Protein AF-A0AAW1BSF3-F1 (afdb_monomer_lite)

pLDDT: mean 87.6, std 13.52, range [43.84, 98.69]

Structure (mmCIF, N/CA/C/O backbone):
data_AF-A0AAW1BSF3-F1
#
_entry.id   AF-A0AAW1BSF3-F1
#
loop_
_atom_site.group_PDB
_atom_site.id
_atom_site.type_symbol
_atom_site.label_atom_id
_atom_site.label_alt_id
_atom_site.label_comp_id
_atom_site.label_asym_id
_atom_site.label_entity_id
_atom_site.label_seq_id
_atom_site.pdbx_PDB_ins_code
_atom_site.Cartn_x
_atom_site.Cartn_y
_atom_site.Cartn_z
_atom_site.occupancy
_atom_site.B_iso_or_equiv
_atom_site.auth_seq_id
_atom_site.auth_comp_id
_atom_site.auth_asym_id
_atom_site.auth_atom_id
_atom_site.pdbx_PDB_model_num
ATOM 1 N N . MET A 1 1 ? -54.285 -18.215 82.412 1.00 46.41 1 MET A N 1
ATOM 2 C CA . MET A 1 1 ? -52.913 -18.458 81.918 1.00 46.41 1 MET A CA 1
ATOM 3 C C . MET A 1 1 ? -53.002 -19.296 80.655 1.00 46.41 1 MET A C 1
ATOM 5 O O . MET A 1 1 ? -53.431 -20.430 80.779 1.00 46.41 1 MET A O 1
ATOM 9 N N . LEU A 1 2 ? -52.661 -18.741 79.484 1.00 43.88 2 LEU A N 1
ATOM 10 C CA . LEU A 1 2 ? -51.863 -19.395 78.432 1.00 43.88 2 LEU A CA 1
ATOM 11 C C . LEU A 1 2 ? -51.661 -18.424 77.246 1.00 43.88 2 LEU A C 1
ATOM 13 O O . LEU A 1 2 ? -52.608 -18.044 76.570 1.00 43.88 2 LEU A O 1
ATOM 17 N N . ASN A 1 3 ? -50.397 -18.048 77.040 1.00 43.84 3 ASN A N 1
ATOM 18 C CA . ASN A 1 3 ? -49.742 -17.702 75.775 1.00 43.84 3 ASN A CA 1
ATOM 19 C C . ASN A 1 3 ? -50.320 -16.590 74.880 1.00 43.84 3 ASN A C 1
ATOM 21 O O . ASN A 1 3 ? -50.578 -16.803 73.703 1.00 43.84 3 ASN A O 1
ATOM 25 N N . ALA A 1 4 ? -50.275 -15.350 75.373 1.00 48.88 4 ALA A N 1
ATOM 26 C CA . ALA A 1 4 ? -50.053 -14.172 74.522 1.00 48.88 4 ALA A CA 1
ATOM 27 C C . ALA A 1 4 ? -48.546 -13.951 74.232 1.00 48.88 4 ALA A C 1
ATOM 29 O O . ALA A 1 4 ? -48.068 -12.825 74.182 1.00 48.88 4 ALA A O 1
ATOM 30 N N . LYS A 1 5 ? -47.775 -15.037 74.063 1.00 46.25 5 LYS A N 1
ATOM 31 C CA . LYS A 1 5 ? -46.427 -15.003 73.468 1.00 46.25 5 LYS A CA 1
ATOM 32 C C . LYS A 1 5 ? -46.570 -15.214 71.962 1.00 46.25 5 LYS A C 1
ATOM 34 O O . LYS A 1 5 ? -46.027 -16.156 71.396 1.00 46.25 5 LYS A O 1
ATOM 39 N N . PHE A 1 6 ? -47.375 -14.373 71.320 1.00 49.91 6 PHE A N 1
ATOM 40 C CA . PHE A 1 6 ? -47.324 -14.249 69.872 1.00 49.91 6 PHE A CA 1
ATOM 41 C C . PHE A 1 6 ? -46.007 -13.552 69.555 1.00 49.91 6 PHE A C 1
ATOM 43 O O . PHE A 1 6 ? -45.919 -12.341 69.697 1.00 49.91 6 PHE A O 1
ATOM 50 N N . LYS A 1 7 ? -44.976 -14.365 69.288 1.00 54.03 7 LYS A N 1
ATOM 51 C CA . LYS A 1 7 ? -43.945 -14.191 68.253 1.00 54.03 7 LYS A CA 1
ATOM 52 C C . LYS A 1 7 ? -43.539 -12.750 67.887 1.00 54.03 7 LYS A C 1
ATOM 54 O O . LYS A 1 7 ? -43.288 -12.452 66.730 1.00 54.03 7 LYS A O 1
ATOM 59 N N . THR A 1 8 ? -43.423 -11.850 68.859 1.00 52.66 8 THR A N 1
ATOM 60 C CA . THR A 1 8 ? -42.794 -10.538 68.654 1.00 52.66 8 THR A CA 1
ATOM 61 C C . THR A 1 8 ? -41.345 -10.711 68.210 1.00 52.66 8 THR A C 1
ATOM 63 O O . THR A 1 8 ? -40.860 -9.888 67.453 1.00 52.66 8 THR A O 1
ATOM 66 N N . SER A 1 9 ? -40.699 -11.815 68.610 1.00 55.84 9 SER A N 1
ATOM 67 C CA . SER A 1 9 ? -39.402 -12.257 68.081 1.00 55.84 9 SER A CA 1
ATOM 68 C C . SER A 1 9 ? -39.464 -12.547 66.576 1.00 55.84 9 SER A C 1
ATOM 70 O O . SER A 1 9 ? -38.755 -11.886 65.837 1.00 55.84 9 SER A O 1
ATOM 72 N N . ASP A 1 10 ? -40.347 -13.441 66.104 1.00 59.59 10 ASP A N 1
ATOM 73 C CA . ASP A 1 10 ? -40.412 -13.802 64.673 1.00 59.59 10 ASP A CA 1
ATOM 74 C C . ASP A 1 10 ? -40.826 -12.633 63.761 1.00 59.59 10 ASP A C 1
ATOM 76 O O . ASP A 1 10 ? -40.444 -12.605 62.597 1.00 59.59 10 ASP A O 1
ATOM 80 N N . VAL A 1 11 ? -41.629 -11.681 64.257 1.00 64.56 11 VAL A N 1
ATOM 81 C CA . VAL A 1 11 ? -42.005 -10.476 63.488 1.00 64.56 11 VAL A CA 1
ATOM 82 C C . VAL A 1 11 ? -40.819 -9.518 63.359 1.00 64.56 11 VAL A C 1
ATOM 84 O O . VAL A 1 11 ? -40.599 -8.971 62.285 1.00 64.56 11 VAL A O 1
ATOM 87 N N . LEU A 1 12 ? -40.043 -9.335 64.432 1.00 65.75 12 LEU A N 1
ATOM 88 C CA . LEU A 1 12 ? -38.830 -8.513 64.405 1.00 65.75 12 LEU A CA 1
ATOM 89 C C . LEU A 1 12 ? -37.728 -9.152 63.545 1.00 65.75 12 LEU A C 1
ATOM 91 O O . LEU A 1 12 ? -37.038 -8.437 62.828 1.00 65.75 12 LEU A O 1
ATOM 95 N N . GLU A 1 13 ? -37.608 -10.481 63.578 1.00 69.81 13 GLU A N 1
ATOM 96 C CA . GLU A 1 13 ? -36.673 -11.261 62.756 1.00 69.81 13 GLU A CA 1
ATOM 97 C C . GLU A 1 13 ? -37.035 -11.161 61.260 1.00 69.81 13 GLU A C 1
ATOM 99 O O . GLU A 1 13 ? -36.166 -10.900 60.433 1.00 69.81 13 GLU A O 1
ATOM 104 N N . ASN A 1 14 ? -38.330 -11.216 60.911 1.00 76.75 14 ASN A N 1
ATOM 105 C CA . ASN A 1 14 ? -38.800 -10.971 59.539 1.00 76.75 14 ASN A CA 1
ATOM 106 C C . ASN A 1 14 ? -38.512 -9.541 59.047 1.00 76.75 14 ASN A C 1
ATOM 108 O O . ASN A 1 14 ? -38.121 -9.351 57.900 1.00 76.75 14 ASN A O 1
ATOM 112 N N . ASP A 1 15 ? -38.700 -8.526 59.894 1.00 86.62 15 ASP A N 1
ATOM 113 C CA . ASP A 1 15 ? -38.401 -7.130 59.540 1.00 86.62 15 ASP A CA 1
ATOM 114 C C . ASP A 1 15 ? -36.899 -6.906 59.291 1.00 86.62 15 ASP A C 1
ATOM 116 O O . ASP A 1 15 ? -36.514 -6.062 58.474 1.00 86.62 15 ASP A O 1
ATOM 120 N N . GLU A 1 16 ? -36.042 -7.645 59.994 1.00 86.38 16 GLU A N 1
ATOM 121 C CA . GLU A 1 16 ? -34.591 -7.600 59.823 1.00 86.38 16 GLU A CA 1
ATOM 122 C C . GLU A 1 16 ? -34.158 -8.320 58.532 1.00 86.38 16 GLU A C 1
ATOM 124 O O . GLU A 1 16 ? -33.400 -7.747 57.746 1.00 86.38 16 GLU A O 1
ATOM 129 N N . GLU A 1 17 ? -34.742 -9.486 58.229 1.00 90.75 17 GLU A N 1
ATOM 130 C CA . GLU A 1 17 ? -34.565 -10.194 56.950 1.00 90.75 17 GLU A CA 1
ATOM 131 C C . GLU A 1 17 ? -35.027 -9.352 55.748 1.00 90.75 17 GLU A C 1
ATOM 133 O O . GLU A 1 17 ? -34.322 -9.246 54.743 1.00 90.75 17 GLU A O 1
ATOM 138 N N . ILE A 1 18 ? -36.182 -8.684 55.849 1.00 91.75 18 ILE A N 1
ATOM 139 C CA . ILE A 1 18 ? -36.697 -7.802 54.791 1.00 91.75 18 ILE A CA 1
ATOM 140 C C . ILE A 1 18 ? -35.752 -6.616 54.558 1.00 91.75 18 ILE A C 1
ATOM 142 O O . ILE A 1 18 ? -35.523 -6.222 53.412 1.00 91.75 18 ILE A O 1
ATOM 146 N N . LYS A 1 19 ? -35.183 -6.023 55.614 1.00 93.56 19 LYS A N 1
ATOM 147 C CA . LYS A 1 19 ? -34.184 -4.949 55.466 1.00 93.56 19 LYS A CA 1
ATOM 148 C C . LYS A 1 19 ? -32.915 -5.449 54.791 1.00 93.56 19 LYS A C 1
ATOM 150 O O . LYS A 1 19 ? -32.394 -4.754 53.922 1.00 93.56 19 LYS A O 1
ATOM 155 N N . GLN A 1 20 ? -32.447 -6.639 55.155 1.00 94.31 20 GLN A N 1
ATOM 156 C CA . GLN A 1 20 ? -31.267 -7.234 54.540 1.00 94.31 20 GLN A CA 1
ATOM 157 C C . 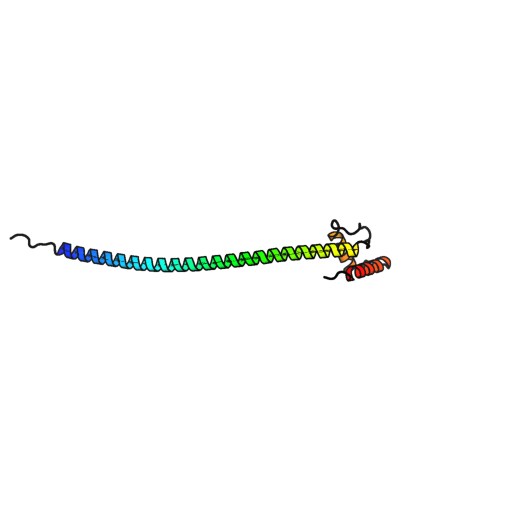GLN A 1 20 ? -31.487 -7.499 53.044 1.00 94.31 20 GLN A C 1
ATOM 159 O O . GLN A 1 20 ? -30.670 -7.076 52.231 1.00 94.31 20 GLN A O 1
ATOM 164 N N . LEU A 1 21 ? -32.629 -8.078 52.664 1.00 95.56 21 LEU A N 1
ATOM 165 C CA . LEU A 1 21 ? -32.985 -8.292 51.258 1.00 95.56 21 LEU A CA 1
ATOM 166 C C . LEU A 1 21 ? -33.070 -6.981 50.467 1.00 95.56 21 LEU A C 1
ATOM 168 O O . LEU A 1 21 ? -32.612 -6.918 49.331 1.00 95.56 21 LEU A O 1
ATOM 172 N N . ASN A 1 22 ? -33.627 -5.916 51.050 1.00 95.56 22 ASN A N 1
ATOM 173 C CA . ASN A 1 22 ? -33.668 -4.610 50.385 1.00 95.56 22 ASN A CA 1
ATOM 174 C C . ASN A 1 22 ? -32.266 -4.027 50.157 1.00 95.56 22 ASN A C 1
ATOM 176 O O . ASN A 1 22 ? -32.029 -3.419 49.113 1.00 95.56 22 ASN A O 1
ATOM 180 N N . ASN A 1 23 ? -31.341 -4.228 51.100 1.00 95.31 23 ASN A N 1
ATOM 181 C CA . ASN A 1 23 ? -29.950 -3.815 50.927 1.00 95.31 23 ASN A CA 1
ATOM 182 C C . ASN A 1 23 ? -29.275 -4.615 49.804 1.00 95.31 23 ASN A C 1
ATOM 184 O O . ASN A 1 23 ? -28.688 -4.008 48.915 1.00 95.31 23 ASN A O 1
ATOM 188 N N . GLU A 1 24 ? -29.442 -5.941 49.776 1.00 97.25 24 GLU A N 1
ATOM 189 C CA . GLU A 1 24 ? -28.909 -6.792 48.700 1.00 97.25 24 GLU A CA 1
ATOM 190 C C . GLU A 1 24 ? -29.482 -6.404 47.325 1.00 97.25 24 GLU A C 1
ATOM 192 O O . GLU A 1 24 ? -28.744 -6.311 46.346 1.00 97.25 24 GLU A O 1
ATOM 197 N N . ILE A 1 25 ? -30.784 -6.101 47.240 1.00 97.12 25 ILE A N 1
ATOM 198 C CA . ILE A 1 25 ? -31.415 -5.589 46.012 1.00 97.12 25 ILE A CA 1
ATOM 199 C C . ILE A 1 25 ? -30.794 -4.250 45.593 1.00 97.12 25 ILE A C 1
ATOM 201 O O . ILE A 1 25 ? -30.579 -4.020 44.402 1.00 97.12 25 ILE A O 1
ATOM 205 N N . SER A 1 26 ? -30.515 -3.357 46.546 1.00 97.25 26 SER A N 1
ATOM 206 C CA . SER A 1 26 ? -29.896 -2.061 46.258 1.00 97.25 26 SER A CA 1
ATOM 207 C C . SER A 1 26 ? -28.474 -2.221 45.718 1.00 97.25 26 SER A C 1
ATOM 209 O O . SER A 1 26 ? -28.151 -1.620 44.696 1.00 97.25 26 SER A O 1
ATOM 211 N N . GLU A 1 27 ? -27.654 -3.062 46.351 1.00 97.50 27 GLU A N 1
ATOM 212 C CA . GLU A 1 27 ? -26.281 -3.353 45.914 1.00 97.50 27 GLU A CA 1
ATOM 213 C C . GLU A 1 27 ? -26.257 -4.016 44.529 1.00 97.50 27 GLU A C 1
ATOM 215 O O . GLU A 1 27 ? -25.470 -3.637 43.659 1.00 97.50 27 GLU A O 1
ATOM 220 N N . LEU A 1 28 ? -27.170 -4.962 44.276 1.00 97.88 28 LEU A N 1
ATOM 221 C CA . LEU A 1 28 ? -27.315 -5.596 42.964 1.00 97.88 28 LEU A CA 1
ATOM 222 C C . LEU A 1 28 ? -27.734 -4.597 41.881 1.00 97.88 28 LEU A C 1
ATOM 224 O O . LEU A 1 28 ? -27.227 -4.664 40.762 1.00 97.88 28 LEU A O 1
ATOM 228 N N . ASN A 1 29 ? -28.638 -3.666 42.188 1.00 97.31 29 ASN A N 1
ATOM 229 C CA . ASN A 1 29 ? -29.054 -2.635 41.236 1.00 97.31 29 ASN A CA 1
ATOM 230 C C . ASN A 1 29 ? -27.926 -1.650 40.915 1.00 97.31 29 ASN A C 1
ATOM 232 O O . ASN A 1 29 ? -27.793 -1.235 39.761 1.00 97.31 29 ASN A O 1
ATOM 236 N N . GLU A 1 30 ? -27.112 -1.291 41.908 1.00 97.62 30 GLU A N 1
ATOM 237 C CA . GLU A 1 30 ? -25.924 -0.462 41.701 1.00 97.62 30 GLU A CA 1
ATOM 238 C C . GLU A 1 30 ? -24.914 -1.191 40.806 1.00 97.62 30 GLU A C 1
ATOM 240 O O . GLU A 1 30 ? -24.532 -0.666 39.760 1.00 97.62 30 GLU A O 1
ATOM 245 N N . SER A 1 31 ? -24.597 -2.451 41.121 1.00 97.50 31 SER A N 1
ATOM 246 C CA . SER A 1 31 ? -23.695 -3.277 40.310 1.00 97.50 31 SER A CA 1
ATOM 247 C C . SER A 1 31 ? -24.200 -3.484 38.874 1.00 97.50 31 SER A C 1
ATOM 249 O O . SER A 1 31 ? -23.425 -3.379 37.920 1.00 97.50 31 SER A O 1
ATOM 251 N N . ASN A 1 32 ? -25.504 -3.712 38.686 1.00 97.75 32 ASN A N 1
ATOM 252 C CA . ASN A 1 32 ? -26.108 -3.805 37.355 1.00 97.75 32 ASN A CA 1
ATOM 253 C C . ASN A 1 32 ? -25.982 -2.487 36.585 1.00 97.75 32 ASN A C 1
ATOM 255 O O . ASN A 1 32 ? -25.600 -2.507 35.417 1.00 97.75 32 ASN A O 1
ATOM 259 N N . SER A 1 33 ? -26.243 -1.349 37.235 1.00 97.81 33 SER A N 1
ATOM 260 C CA . SER A 1 33 ? -26.130 -0.027 36.603 1.00 97.81 33 SER A CA 1
ATOM 261 C C . SER A 1 33 ? -24.696 0.262 36.143 1.00 97.81 33 SER A C 1
ATOM 263 O O . SER A 1 33 ? -24.478 0.778 35.045 1.00 97.81 33 SER A O 1
ATOM 265 N N . GLU A 1 34 ? -23.699 -0.114 36.947 1.00 98.00 34 GLU A N 1
ATOM 266 C CA . GLU A 1 34 ? -22.287 -0.013 36.568 1.00 98.00 34 GLU A CA 1
ATOM 267 C C . GLU A 1 34 ? -21.943 -0.915 35.377 1.00 98.00 34 GLU A C 1
ATOM 269 O O . GLU A 1 34 ? -21.256 -0.485 34.442 1.00 98.00 34 GLU A O 1
ATOM 274 N N . MET A 1 35 ? -22.443 -2.155 35.373 1.00 97.81 35 MET A N 1
ATOM 275 C CA . MET A 1 35 ? -22.201 -3.093 34.280 1.00 97.81 35 MET A CA 1
ATOM 276 C C . MET A 1 35 ? -22.861 -2.638 32.973 1.00 97.81 35 MET A C 1
ATOM 278 O O . MET A 1 35 ? -22.236 -2.715 31.913 1.00 97.81 35 MET A O 1
ATOM 282 N N . GLU A 1 36 ? -24.082 -2.106 33.030 1.00 98.31 36 GLU A N 1
ATOM 283 C CA . GLU A 1 36 ? -24.763 -1.511 31.878 1.00 98.31 36 GLU A CA 1
ATOM 284 C C . GLU A 1 36 ? -23.960 -0.338 31.303 1.00 98.31 36 GLU A C 1
ATOM 286 O O . GLU A 1 36 ? -23.721 -0.279 30.092 1.00 98.31 36 GLU A O 1
ATOM 291 N N . ALA A 1 37 ? -23.455 0.556 32.159 1.00 98.19 37 ALA A N 1
ATOM 292 C CA . ALA A 1 37 ? -22.611 1.668 31.731 1.00 98.19 37 ALA A CA 1
ATOM 293 C C . ALA A 1 37 ? -21.309 1.186 31.062 1.00 98.19 37 ALA A C 1
ATOM 295 O O . ALA A 1 37 ? -20.896 1.718 30.023 1.00 98.19 37 ALA A O 1
ATOM 296 N N . ALA A 1 38 ? -20.673 0.149 31.615 1.00 98.12 38 ALA A N 1
ATOM 297 C CA . ALA A 1 38 ? -19.490 -0.466 31.021 1.00 98.12 38 ALA A CA 1
ATOM 298 C C . ALA A 1 38 ? -19.798 -1.102 29.655 1.00 98.12 38 ALA A C 1
ATOM 300 O O . ALA A 1 38 ? -19.026 -0.934 28.707 1.00 98.12 38 ALA A O 1
ATOM 301 N N . MET A 1 39 ? -20.943 -1.774 29.521 1.00 98.25 39 MET A N 1
ATOM 302 C CA . MET A 1 39 ? -21.373 -2.391 28.268 1.00 98.25 39 MET A CA 1
ATOM 303 C C . MET A 1 39 ? -21.613 -1.345 27.174 1.00 98.25 39 MET A C 1
ATOM 305 O O . MET A 1 39 ? -21.136 -1.514 26.052 1.00 98.25 39 MET A O 1
ATOM 309 N N . VAL A 1 40 ? -22.268 -0.227 27.500 1.00 98.31 40 VAL A N 1
ATOM 310 C CA . VAL A 1 40 ? -22.463 0.893 26.561 1.00 98.31 40 VAL A CA 1
ATOM 311 C C . VAL A 1 40 ? -21.118 1.465 26.102 1.00 98.31 40 VAL A C 1
ATOM 313 O O . VAL A 1 40 ? -20.923 1.748 24.916 1.00 98.31 40 VAL A O 1
ATOM 316 N N . LYS A 1 41 ? -20.148 1.593 27.015 1.00 98.38 41 LYS A N 1
ATOM 317 C CA . LYS A 1 41 ? -18.795 2.041 26.667 1.00 98.38 41 LYS A CA 1
ATOM 318 C C . LYS A 1 41 ? -18.106 1.071 25.703 1.00 98.38 41 LYS A C 1
ATOM 320 O O . LYS A 1 41 ? -17.507 1.526 24.729 1.00 98.38 41 LYS A O 1
ATOM 325 N N . LEU A 1 42 ? -18.211 -0.237 25.941 1.00 98.62 42 LEU A N 1
ATOM 326 C CA . LEU A 1 42 ? -17.663 -1.258 25.045 1.00 98.62 42 LEU A CA 1
ATOM 327 C C . LEU A 1 42 ? -18.322 -1.209 23.663 1.00 98.62 42 LEU A C 1
ATOM 329 O O . LEU A 1 42 ? -17.617 -1.219 22.660 1.00 98.62 42 LEU A O 1
ATOM 333 N N . GLN A 1 43 ? -19.647 -1.072 23.591 1.00 98.62 43 GLN A N 1
ATOM 334 C CA . GLN A 1 43 ? -20.365 -0.936 22.318 1.00 98.62 43 GLN A CA 1
ATOM 335 C C . GLN A 1 43 ? -19.902 0.289 21.518 1.00 98.62 43 GLN A C 1
ATOM 337 O O . GLN A 1 43 ? -19.695 0.200 20.307 1.00 98.62 43 GLN A O 1
ATOM 342 N N . SER A 1 44 ? -19.683 1.421 22.191 1.00 98.25 44 SER A N 1
ATOM 343 C CA . SER A 1 44 ? -19.143 2.631 21.561 1.00 98.25 44 SER A CA 1
ATOM 344 C C . SER A 1 44 ? -17.717 2.420 21.035 1.00 98.25 44 SER A C 1
ATOM 346 O O . SER A 1 44 ? -17.398 2.812 19.911 1.00 98.25 44 SER A O 1
ATOM 348 N N . GLN A 1 45 ? -16.863 1.738 21.807 1.00 98.56 45 GLN A N 1
ATOM 349 C CA . GLN A 1 45 ? -15.508 1.387 21.373 1.00 98.56 45 GLN A CA 1
ATOM 350 C C . GLN A 1 45 ? -15.517 0.452 20.160 1.00 98.56 45 GLN A C 1
ATOM 352 O O . GLN A 1 45 ? -14.800 0.721 19.200 1.00 98.56 45 GLN A O 1
ATOM 357 N N . ILE A 1 46 ? -16.361 -0.585 20.168 1.00 98.44 46 ILE A N 1
ATOM 358 C CA . ILE A 1 46 ? -16.535 -1.512 19.040 1.00 98.44 46 ILE A CA 1
ATOM 359 C C . ILE A 1 46 ? -16.976 -0.744 17.792 1.00 98.44 46 ILE A C 1
ATOM 361 O O . ILE A 1 46 ? -16.320 -0.840 16.761 1.00 98.44 46 ILE A O 1
ATOM 365 N N . SER A 1 47 ? -17.999 0.106 17.909 1.00 98.44 47 SER A N 1
ATOM 366 C CA . SER A 1 47 ? -18.499 0.911 16.783 1.00 98.44 47 SER A CA 1
ATOM 367 C C . SER A 1 47 ? -17.415 1.830 16.200 1.00 98.44 47 SER A C 1
ATOM 369 O O . SER A 1 47 ? -17.319 2.022 14.988 1.00 98.44 47 SER A O 1
ATOM 371 N N . SER A 1 48 ? -16.571 2.406 17.061 1.00 98.44 48 SER A N 1
ATOM 372 C CA . SER A 1 48 ? -15.427 3.220 16.638 1.00 98.44 48 SER A CA 1
ATOM 373 C C . SER A 1 48 ? -14.377 2.383 15.900 1.00 98.44 48 SER A C 1
ATOM 375 O O . SER A 1 48 ? -13.889 2.786 14.844 1.00 98.44 48 SER A O 1
ATOM 377 N N . MET A 1 49 ? -14.064 1.190 16.413 1.00 98.62 49 MET A N 1
ATOM 378 C CA . MET A 1 49 ? -13.135 0.259 15.770 1.00 98.62 49 MET A CA 1
ATOM 379 C C . MET A 1 49 ? -13.643 -0.211 14.406 1.00 98.62 49 MET A C 1
ATOM 381 O O . MET A 1 49 ? -12.867 -0.220 13.458 1.00 98.62 49 MET A O 1
ATOM 385 N N . GLU A 1 50 ? -14.929 -0.538 14.281 1.00 98.56 50 GLU A N 1
ATOM 386 C CA . GLU A 1 50 ? -15.555 -0.923 13.010 1.00 98.56 50 GLU A CA 1
ATOM 387 C C . GLU A 1 50 ? -15.463 0.200 11.974 1.00 98.56 50 GLU A C 1
ATOM 389 O O . GLU A 1 50 ? -15.104 -0.038 10.820 1.00 98.56 50 GLU A O 1
ATOM 394 N N . LYS A 1 51 ? -15.721 1.447 12.389 1.00 98.38 51 LYS A N 1
ATOM 395 C CA . LYS A 1 51 ? -15.570 2.607 11.507 1.00 98.38 51 LYS A CA 1
ATOM 396 C C . LYS A 1 51 ? -14.120 2.788 11.055 1.00 98.38 51 LYS A C 1
ATOM 398 O O . LYS A 1 51 ? -13.888 3.018 9.874 1.00 98.38 51 LYS A O 1
ATOM 403 N N . ASN A 1 52 ? -13.163 2.675 11.975 1.00 98.50 52 ASN A N 1
ATOM 404 C CA . ASN A 1 52 ? -11.743 2.800 11.646 1.00 98.50 52 ASN A CA 1
ATOM 405 C C . ASN A 1 52 ? -11.278 1.684 10.706 1.00 98.50 52 ASN A C 1
ATOM 407 O O . ASN A 1 52 ? -10.544 1.960 9.764 1.00 98.50 52 ASN A O 1
ATOM 411 N N . LEU A 1 53 ? -11.723 0.445 10.937 1.00 98.69 53 LEU A N 1
ATOM 412 C CA . LEU A 1 53 ? -11.415 -0.689 10.069 1.00 98.69 53 LEU A CA 1
ATOM 413 C C . LEU A 1 53 ? -11.907 -0.427 8.645 1.00 98.69 53 LEU A C 1
ATOM 415 O O . LEU A 1 53 ? -11.137 -0.569 7.703 1.00 98.69 53 LEU A O 1
ATOM 419 N N . LYS A 1 54 ? -13.148 0.048 8.504 1.00 98.50 54 LYS A N 1
ATOM 420 C CA . LYS A 1 54 ? -13.713 0.408 7.203 1.00 98.50 54 LYS A CA 1
ATOM 421 C C . LYS A 1 54 ? -12.898 1.494 6.493 1.00 98.50 54 LYS A C 1
ATOM 423 O O . LYS A 1 54 ? -12.639 1.376 5.301 1.00 98.50 54 LYS A O 1
ATOM 428 N N . THR A 1 55 ? -12.468 2.533 7.212 1.00 98.31 55 THR A N 1
ATOM 429 C CA . THR A 1 55 ? -11.595 3.569 6.638 1.00 98.31 55 THR A CA 1
ATOM 430 C C . THR A 1 55 ? -10.280 2.972 6.129 1.00 98.31 55 THR A C 1
ATOM 432 O O . THR A 1 55 ? -9.867 3.277 5.017 1.00 98.31 55 THR A O 1
ATOM 435 N N . ILE A 1 56 ? -9.644 2.090 6.908 1.00 98.56 56 ILE A N 1
ATOM 436 C CA . ILE A 1 56 ? -8.387 1.435 6.514 1.00 98.56 56 ILE A CA 1
ATOM 437 C C . ILE A 1 56 ? -8.583 0.562 5.266 1.00 98.56 56 ILE A C 1
ATOM 439 O O . ILE A 1 56 ? -7.725 0.541 4.388 1.00 98.56 56 ILE A O 1
ATOM 443 N N . GLU A 1 57 ? -9.703 -0.153 5.160 1.00 98.56 57 GLU A N 1
ATOM 444 C CA . GLU A 1 57 ? -10.033 -0.943 3.967 1.00 98.56 57 GLU A CA 1
ATOM 445 C C . GLU A 1 57 ? -10.182 -0.062 2.717 1.00 98.56 57 GLU A C 1
ATOM 447 O O . GLU A 1 57 ? -9.668 -0.407 1.653 1.00 98.56 57 GLU A O 1
ATOM 452 N N . GLU A 1 58 ? -10.840 1.093 2.844 1.00 98.44 58 GLU A N 1
ATOM 453 C CA . GLU A 1 58 ? -10.982 2.067 1.756 1.00 98.44 58 GLU A CA 1
ATOM 454 C C . GLU A 1 58 ? -9.624 2.667 1.346 1.00 98.44 58 GLU A C 1
ATOM 456 O O . GLU A 1 58 ? -9.324 2.755 0.155 1.00 98.44 58 GLU A O 1
ATOM 461 N N . GLU A 1 59 ? -8.773 3.023 2.311 1.00 98.38 59 GLU A N 1
ATOM 462 C CA . GLU A 1 59 ? -7.418 3.530 2.056 1.00 98.38 59 GLU A CA 1
ATOM 463 C C . GLU A 1 59 ? -6.526 2.483 1.373 1.00 98.38 59 GLU A C 1
ATOM 465 O O . GLU A 1 59 ? -5.849 2.797 0.394 1.00 98.38 59 GLU A O 1
ATOM 470 N N . ASN A 1 60 ? -6.563 1.227 1.829 1.00 98.56 60 ASN A N 1
ATOM 471 C CA . ASN A 1 60 ? -5.817 0.135 1.201 1.00 98.56 60 ASN A CA 1
ATOM 472 C C . ASN A 1 60 ? -6.246 -0.075 -0.251 1.00 98.56 60 ASN A C 1
ATOM 474 O O . ASN A 1 60 ? -5.394 -0.216 -1.126 1.00 98.56 60 ASN A O 1
ATOM 478 N N . LYS A 1 61 ? -7.553 -0.026 -0.526 1.00 98.56 61 LYS A N 1
ATOM 479 C CA . LYS A 1 61 ? -8.067 -0.133 -1.892 1.00 98.56 61 LYS A CA 1
ATOM 480 C C . LYS A 1 61 ? -7.548 0.997 -2.788 1.00 98.56 61 LYS A C 1
ATOM 482 O O . LYS A 1 61 ? -7.128 0.742 -3.912 1.00 98.56 61 LYS A O 1
ATOM 487 N N . MET A 1 62 ? -7.528 2.234 -2.290 1.00 98.12 62 MET A N 1
ATOM 488 C CA . MET A 1 62 ? -6.972 3.370 -3.036 1.00 98.12 62 MET A CA 1
ATOM 489 C C . MET A 1 62 ? -5.477 3.187 -3.337 1.00 98.12 62 MET A C 1
ATOM 491 O O . MET A 1 62 ? -5.021 3.529 -4.427 1.00 98.12 62 MET A O 1
ATOM 495 N N . ILE A 1 63 ? -4.711 2.629 -2.393 1.00 98.44 63 ILE A N 1
ATOM 496 C CA . ILE A 1 63 ? -3.288 2.317 -2.591 1.00 98.44 63 ILE A CA 1
ATOM 497 C C . ILE A 1 63 ? -3.109 1.231 -3.660 1.00 98.44 63 ILE A C 1
ATOM 499 O O . ILE A 1 63 ? -2.217 1.343 -4.499 1.00 98.44 63 ILE A O 1
ATOM 503 N N . GLU A 1 64 ? -3.943 0.190 -3.656 1.00 98.44 64 GLU A N 1
ATOM 504 C CA . GLU A 1 64 ? -3.921 -0.862 -4.679 1.00 98.44 64 GLU A CA 1
ATOM 505 C C . GLU A 1 64 ? -4.202 -0.299 -6.078 1.00 98.44 64 GLU A C 1
ATOM 507 O O . GLU A 1 64 ? -3.425 -0.550 -7.000 1.00 98.44 64 GLU A O 1
ATOM 512 N N . GLU A 1 65 ? -5.241 0.529 -6.219 1.00 98.31 65 GLU A N 1
ATOM 513 C CA . GLU A 1 65 ? -5.574 1.204 -7.481 1.00 98.31 65 GLU A CA 1
ATOM 514 C C . GLU A 1 65 ? -4.424 2.107 -7.961 1.00 98.31 65 GLU A C 1
ATOM 516 O O . GLU A 1 65 ? -4.077 2.118 -9.145 1.00 98.31 65 GLU A O 1
ATOM 521 N N . GLN A 1 66 ? -3.777 2.833 -7.044 1.00 98.06 66 GLN A N 1
ATOM 522 C CA . GLN A 1 66 ? -2.626 3.669 -7.377 1.00 98.06 66 GLN A CA 1
ATOM 523 C C . GLN A 1 66 ? -1.409 2.838 -7.812 1.00 98.06 66 GLN A C 1
ATOM 525 O O . GLN A 1 66 ? -0.717 3.215 -8.760 1.00 98.06 66 GLN A O 1
ATOM 530 N N . ASN A 1 67 ? -1.146 1.707 -7.155 1.00 98.19 67 ASN A N 1
ATOM 531 C CA . ASN A 1 67 ? -0.064 0.799 -7.535 1.00 98.19 67 ASN A CA 1
ATOM 532 C C . ASN A 1 67 ? -0.294 0.196 -8.926 1.00 98.19 67 ASN A C 1
ATOM 534 O O . ASN A 1 67 ? 0.650 0.095 -9.710 1.00 98.19 67 ASN A O 1
ATOM 538 N N . GLU A 1 68 ? -1.534 -0.171 -9.254 1.00 98.19 68 GLU A N 1
ATOM 539 C CA . GLU A 1 68 ? -1.888 -0.664 -10.586 1.00 98.19 68 GLU A CA 1
ATOM 540 C C . GLU A 1 68 ? -1.680 0.418 -11.657 1.00 98.19 68 GLU A C 1
ATOM 542 O O . GLU A 1 68 ? -1.058 0.156 -12.689 1.00 98.19 68 GLU A O 1
ATOM 547 N N . ALA A 1 69 ? -2.108 1.656 -11.390 1.00 97.69 69 ALA A N 1
ATOM 548 C CA . ALA A 1 69 ? -1.881 2.782 -12.294 1.00 97.69 69 ALA A CA 1
ATOM 549 C C . ALA A 1 69 ? -0.382 3.041 -12.539 1.00 97.69 69 ALA A C 1
ATOM 551 O O . ALA A 1 69 ? 0.036 3.182 -13.689 1.00 97.69 69 ALA A O 1
ATOM 552 N N . LEU A 1 70 ? 0.437 3.029 -11.480 1.00 97.56 70 LEU A N 1
ATOM 553 C CA . LEU A 1 70 ? 1.893 3.173 -11.587 1.00 97.56 70 LEU A CA 1
ATOM 554 C C . LEU A 1 70 ? 2.529 2.035 -12.395 1.00 97.56 70 LEU A C 1
ATOM 556 O O . LEU A 1 70 ? 3.450 2.270 -13.175 1.00 97.56 70 LEU A O 1
ATOM 560 N N . PHE A 1 71 ? 2.042 0.802 -12.242 1.00 96.94 71 PHE A N 1
ATOM 561 C CA . PHE A 1 71 ? 2.535 -0.336 -13.016 1.00 96.94 71 PHE A CA 1
ATOM 562 C C . PHE A 1 71 ? 2.223 -0.191 -14.513 1.00 96.94 71 PHE A C 1
ATOM 564 O O . PHE A 1 71 ? 3.076 -0.486 -15.360 1.00 96.94 71 PHE A O 1
ATOM 571 N N . LEU A 1 72 ? 1.025 0.296 -14.850 1.00 96.31 72 LEU A N 1
ATOM 572 C CA . LEU A 1 72 ? 0.638 0.593 -16.231 1.00 96.31 72 LEU A CA 1
ATOM 573 C C . LEU A 1 72 ? 1.495 1.714 -16.828 1.00 96.31 72 LEU A C 1
ATOM 575 O O . LEU A 1 72 ? 1.974 1.577 -17.954 1.00 96.31 72 LEU A O 1
ATOM 579 N N . GLU A 1 73 ? 1.734 2.785 -16.073 1.00 94.62 73 GLU A N 1
ATOM 580 C CA . GLU A 1 73 ? 2.590 3.896 -16.496 1.00 94.62 73 GLU A CA 1
ATOM 581 C C . GLU A 1 73 ? 4.034 3.435 -16.728 1.00 94.62 73 GLU A C 1
ATOM 583 O O . GLU A 1 73 ? 4.601 3.690 -17.790 1.00 94.62 73 GLU A O 1
ATOM 588 N N . LEU A 1 74 ? 4.606 2.667 -15.794 1.00 93.19 74 LEU A N 1
ATOM 589 C CA . LEU A 1 74 ? 5.951 2.108 -15.925 1.00 93.19 74 LEU A CA 1
ATOM 590 C C . LEU A 1 74 ? 6.069 1.194 -17.154 1.00 93.19 74 LEU A C 1
ATOM 592 O O . LEU A 1 74 ? 7.051 1.267 -17.896 1.00 93.19 74 LEU A O 1
ATOM 596 N N . SER A 1 75 ? 5.055 0.362 -17.397 1.00 93.06 75 SER A N 1
ATOM 597 C CA . SER A 1 75 ? 4.997 -0.508 -18.575 1.00 93.06 75 SER A CA 1
ATOM 598 C C . SER A 1 75 ? 4.911 0.304 -19.872 1.00 93.06 75 SER A C 1
ATOM 600 O O . SER A 1 75 ? 5.622 0.009 -20.833 1.00 93.06 75 SER A O 1
ATOM 602 N N . GLY A 1 76 ? 4.096 1.363 -19.896 1.00 92.88 76 GLY A N 1
ATOM 603 C CA . GLY A 1 76 ? 3.980 2.270 -21.039 1.00 92.88 76 GLY A CA 1
ATOM 604 C C . GLY A 1 76 ? 5.275 3.037 -21.321 1.00 92.88 76 GLY A C 1
ATOM 605 O O . GLY A 1 76 ? 5.701 3.141 -22.475 1.00 92.88 76 GLY A O 1
ATOM 606 N N . LEU A 1 77 ? 5.951 3.516 -20.275 1.00 91.56 77 LEU A N 1
ATOM 607 C CA . LEU A 1 77 ? 7.258 4.167 -20.378 1.00 91.56 77 LEU A CA 1
ATOM 608 C C . LEU A 1 77 ? 8.320 3.201 -20.910 1.00 91.56 77 LEU A C 1
ATOM 610 O O . LEU A 1 77 ? 9.069 3.562 -21.818 1.00 91.56 77 LEU A O 1
ATOM 614 N N . SER A 1 78 ? 8.348 1.964 -20.406 1.00 92.38 78 SER A N 1
ATOM 615 C CA . SER A 1 78 ? 9.244 0.912 -20.898 1.00 92.38 78 SER A CA 1
ATOM 616 C C . SER A 1 78 ? 9.029 0.645 -22.390 1.00 92.38 78 SER A C 1
ATOM 618 O O . SER A 1 78 ? 9.975 0.716 -23.176 1.00 92.38 78 SER A O 1
ATOM 620 N N . GLN A 1 79 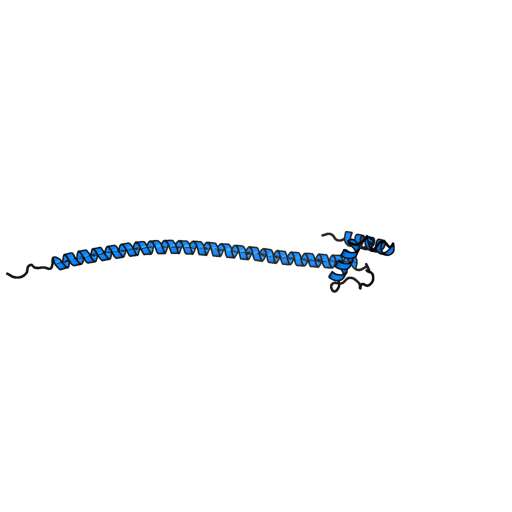? 7.777 0.458 -22.821 1.00 92.69 79 GLN A N 1
ATOM 621 C CA . GLN A 1 79 ? 7.452 0.259 -24.237 1.00 92.69 79 GLN A CA 1
ATOM 622 C C . GLN A 1 79 ? 7.851 1.456 -25.104 1.00 92.69 79 GLN A C 1
ATOM 624 O O . GLN A 1 79 ? 8.416 1.274 -26.184 1.00 92.69 79 GLN A O 1
ATOM 629 N N . THR A 1 80 ? 7.604 2.678 -24.630 1.00 93.19 80 THR A N 1
ATOM 630 C CA . THR A 1 80 ? 7.994 3.905 -25.338 1.00 93.19 80 THR A CA 1
ATOM 631 C C . THR A 1 80 ? 9.512 3.986 -25.486 1.00 93.19 80 THR A C 1
ATOM 633 O O . THR A 1 80 ? 10.017 4.292 -26.566 1.00 93.19 80 THR A O 1
ATOM 636 N N . LEU A 1 81 ? 10.261 3.641 -24.437 1.00 91.81 81 LEU A N 1
ATOM 637 C CA . LEU A 1 81 ? 11.719 3.622 -24.476 1.00 91.81 81 LEU A CA 1
ATOM 638 C C . LEU A 1 81 ? 12.254 2.549 -25.436 1.00 91.81 81 LEU A C 1
ATOM 640 O O . LEU A 1 81 ? 13.155 2.840 -26.224 1.00 91.81 81 LEU A O 1
ATOM 644 N N . ILE A 1 82 ? 11.671 1.345 -25.432 1.00 92.38 82 ILE A N 1
ATOM 645 C CA . ILE A 1 82 ? 11.995 0.276 -26.392 1.00 92.38 82 ILE A CA 1
ATOM 646 C C . ILE A 1 82 ? 11.795 0.767 -27.827 1.00 92.38 82 ILE A C 1
ATOM 648 O O . ILE A 1 82 ? 12.676 0.586 -28.666 1.00 92.38 82 ILE A O 1
ATOM 652 N N . GLN A 1 83 ? 10.670 1.424 -28.114 1.00 91.31 83 GLN A N 1
ATOM 653 C CA . GLN A 1 83 ? 10.367 1.937 -29.451 1.00 91.31 83 GLN A CA 1
ATOM 654 C C . GLN A 1 83 ? 11.343 3.034 -29.883 1.00 91.31 83 GLN A C 1
ATOM 656 O O . GLN A 1 83 ? 11.893 2.965 -30.984 1.00 91.31 83 GLN A O 1
ATOM 661 N N . SER A 1 84 ? 11.611 4.009 -29.011 1.00 90.38 84 SER A N 1
ATOM 662 C CA . SER A 1 84 ? 12.553 5.098 -29.289 1.00 90.38 84 SER A CA 1
ATOM 663 C C . SER A 1 84 ? 13.969 4.587 -29.559 1.00 90.38 84 SER A C 1
ATOM 665 O O . SER A 1 84 ? 14.677 5.126 -30.409 1.00 90.38 84 SER A O 1
ATOM 667 N N . LEU A 1 85 ? 14.382 3.520 -28.873 1.00 90.81 85 LEU A N 1
ATOM 668 C CA . LEU A 1 85 ? 15.721 2.946 -28.989 1.00 90.81 85 LEU A CA 1
ATOM 669 C C . LEU A 1 85 ? 15.826 1.785 -29.990 1.00 90.81 85 LEU A C 1
ATOM 671 O O . LEU A 1 85 ? 16.931 1.296 -30.219 1.00 90.81 85 LEU A O 1
ATOM 675 N N . ALA A 1 86 ? 14.731 1.355 -30.626 1.00 89.19 86 ALA A N 1
ATOM 676 C CA . ALA A 1 86 ? 14.690 0.161 -31.480 1.00 89.19 86 ALA A CA 1
ATOM 677 C C . ALA A 1 86 ? 15.727 0.170 -32.622 1.00 89.19 86 ALA A C 1
ATOM 679 O O . ALA A 1 86 ? 16.245 -0.883 -33.017 1.00 89.19 86 ALA A O 1
ATOM 680 N N . ASN A 1 87 ? 16.053 1.364 -33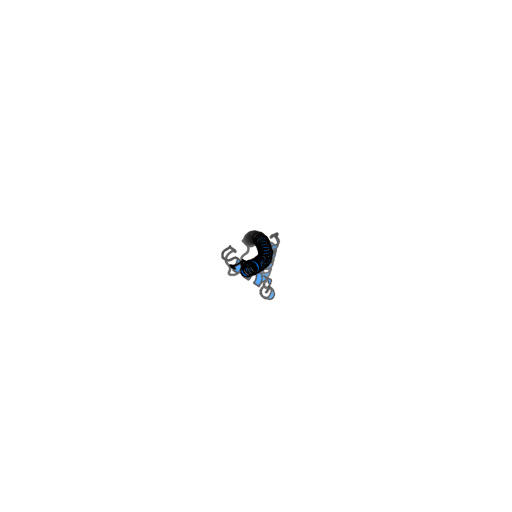.129 1.00 87.31 87 ASN A N 1
ATOM 681 C CA . ASN A 1 87 ? 17.003 1.577 -34.224 1.00 87.31 87 ASN A CA 1
ATOM 682 C C . ASN A 1 87 ? 18.446 1.817 -33.755 1.00 87.31 87 ASN A C 1
ATOM 684 O O . ASN A 1 87 ? 19.354 1.881 -34.582 1.00 87.31 87 ASN A O 1
ATOM 688 N N . ILE A 1 88 ? 18.673 1.943 -32.448 1.00 88.31 88 ILE A N 1
ATOM 689 C CA . ILE A 1 88 ? 20.009 2.074 -31.875 1.00 88.31 88 ILE A CA 1
ATOM 690 C C . ILE A 1 88 ? 20.587 0.674 -31.651 1.00 88.31 88 ILE A C 1
ATOM 692 O O . ILE A 1 88 ? 19.878 -0.290 -31.348 1.00 88.31 88 ILE A O 1
ATOM 696 N N . ARG A 1 89 ? 21.898 0.548 -31.850 1.00 86.19 89 ARG A N 1
ATOM 697 C CA . ARG A 1 89 ? 22.644 -0.686 -31.611 1.00 86.19 89 ARG A CA 1
ATOM 698 C C . ARG A 1 89 ? 23.792 -0.383 -30.672 1.00 86.19 89 ARG A C 1
ATOM 700 O O . ARG A 1 89 ? 24.666 0.413 -31.004 1.00 86.19 89 ARG A O 1
ATOM 707 N N . LEU A 1 90 ? 23.763 -1.010 -29.503 1.00 86.81 90 LEU A N 1
ATOM 708 C CA . LEU A 1 90 ? 24.881 -0.970 -28.574 1.00 86.81 90 LEU A CA 1
ATOM 709 C C . LEU A 1 90 ? 25.938 -2.010 -28.978 1.00 86.81 90 LEU A C 1
ATOM 711 O O . LEU A 1 90 ? 25.581 -3.089 -29.462 1.00 86.81 90 LEU A O 1
ATOM 715 N N . PRO A 1 91 ? 27.237 -1.717 -28.784 1.00 84.25 91 PRO A N 1
ATOM 716 C CA . PRO A 1 91 ? 28.294 -2.691 -29.019 1.00 84.25 91 PRO A CA 1
ATOM 717 C C . PRO A 1 91 ? 28.054 -3.967 -28.205 1.00 84.25 91 PRO A C 1
ATOM 719 O O . PRO A 1 91 ? 27.762 -3.900 -27.015 1.00 84.25 91 PRO A O 1
ATOM 722 N N . HIS A 1 92 ? 28.203 -5.129 -28.843 1.00 81.75 92 HIS A N 1
ATOM 723 C CA . HIS A 1 92 ? 28.056 -6.448 -28.208 1.00 81.75 92 HIS A CA 1
ATOM 724 C C . HIS A 1 92 ? 26.679 -6.743 -27.589 1.00 81.75 92 HIS A C 1
ATOM 726 O O . HIS A 1 92 ? 26.561 -7.683 -26.804 1.00 81.75 92 HIS A O 1
ATOM 732 N N . MET A 1 93 ? 25.638 -5.994 -27.961 1.00 87.19 93 MET A N 1
ATOM 733 C CA . MET A 1 93 ? 24.273 -6.264 -27.522 1.00 87.19 93 MET A CA 1
ATOM 734 C C . MET A 1 93 ? 23.335 -6.517 -28.696 1.00 87.19 93 MET A C 1
ATOM 736 O O . MET A 1 93 ? 23.427 -5.895 -29.755 1.00 87.19 93 MET A O 1
ATOM 740 N N . GLU A 1 94 ? 22.392 -7.421 -28.457 1.00 88.88 94 GLU A N 1
ATOM 741 C CA . GLU A 1 94 ? 21.234 -7.617 -29.320 1.00 88.88 94 GLU A CA 1
ATOM 742 C C . GLU A 1 94 ? 20.326 -6.372 -29.316 1.00 88.88 94 GLU A C 1
ATOM 744 O O . GLU A 1 94 ? 20.382 -5.562 -28.381 1.00 88.88 94 GLU A O 1
ATOM 749 N N . PRO A 1 95 ? 19.469 -6.205 -30.342 1.00 90.75 95 PRO A N 1
ATOM 750 C CA . PRO A 1 95 ? 18.442 -5.169 -30.364 1.00 90.75 95 PRO A CA 1
ATOM 751 C C . PRO A 1 95 ? 17.645 -5.120 -29.056 1.00 90.75 95 PRO A C 1
ATOM 753 O O . PRO A 1 95 ? 17.342 -6.164 -28.471 1.00 90.75 95 PRO A O 1
ATOM 756 N N . ILE A 1 96 ? 17.280 -3.916 -28.612 1.00 93.00 96 ILE A N 1
ATOM 757 C CA . ILE A 1 96 ? 16.453 -3.760 -27.414 1.00 93.00 96 ILE A CA 1
ATOM 758 C C . ILE A 1 96 ? 15.100 -4.466 -27.594 1.00 93.00 96 ILE A C 1
ATOM 760 O O . ILE A 1 96 ? 14.459 -4.384 -28.642 1.00 93.00 9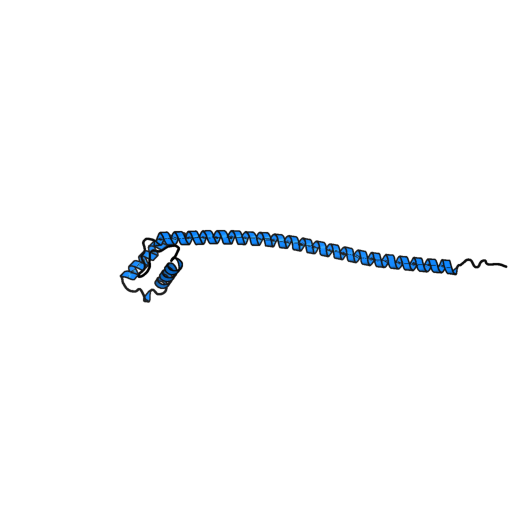6 ILE A O 1
ATOM 764 N N . SER A 1 97 ? 14.686 -5.184 -26.560 1.00 92.12 97 SER A N 1
ATOM 765 C CA . SER A 1 97 ? 13.444 -5.943 -26.458 1.00 92.12 97 SER A CA 1
ATOM 766 C C . SER A 1 97 ? 13.042 -6.038 -24.988 1.00 92.12 97 SER A C 1
ATOM 768 O O . SER A 1 97 ? 13.851 -5.770 -24.103 1.00 92.12 97 SER A O 1
ATOM 770 N N . GLU A 1 98 ? 11.825 -6.490 -24.704 1.00 91.25 98 GLU A N 1
ATOM 771 C CA . GLU A 1 98 ? 11.377 -6.686 -23.318 1.00 91.25 98 GLU A CA 1
ATOM 772 C C . GLU A 1 98 ? 12.277 -7.662 -22.536 1.00 91.25 98 GLU A C 1
ATOM 774 O O . GLU A 1 98 ? 12.490 -7.487 -21.342 1.00 91.25 98 GLU A O 1
ATOM 779 N N . GLN A 1 99 ? 12.869 -8.656 -23.207 1.00 91.56 99 GLN A N 1
ATOM 780 C CA . GLN A 1 99 ? 13.685 -9.694 -22.563 1.00 91.56 99 GLN A CA 1
ATOM 781 C C . GLN A 1 99 ? 15.072 -9.206 -22.126 1.00 91.56 99 GLN A C 1
ATOM 783 O O . GLN A 1 99 ? 15.668 -9.792 -21.225 1.00 91.56 99 GLN A O 1
ATOM 788 N N . ASN A 1 100 ? 15.609 -8.167 -22.771 1.00 93.19 100 ASN A N 1
ATOM 789 C CA . ASN A 1 100 ? 16.931 -7.614 -22.464 1.00 93.19 100 ASN A CA 1
ATOM 790 C C . ASN A 1 100 ? 16.876 -6.154 -21.992 1.00 93.19 100 ASN A C 1
ATOM 792 O O . ASN A 1 100 ? 17.930 -5.537 -21.843 1.00 93.19 100 ASN A O 1
ATOM 796 N N . PHE A 1 101 ? 15.677 -5.621 -21.742 1.00 92.75 101 PHE A N 1
ATOM 797 C CA . PHE A 1 101 ? 15.444 -4.216 -21.424 1.00 92.75 101 PHE A CA 1
ATOM 798 C C . PHE A 1 101 ? 16.286 -3.736 -20.240 1.00 92.75 101 PHE A C 1
ATOM 800 O O . PHE A 1 101 ? 17.025 -2.765 -20.378 1.00 92.75 101 PHE A O 1
ATOM 807 N N . ASP A 1 102 ? 16.260 -4.460 -19.118 1.00 93.00 102 ASP A N 1
ATOM 808 C CA . ASP A 1 102 ? 16.999 -4.078 -17.909 1.00 93.00 102 ASP A CA 1
ATOM 809 C C . ASP A 1 102 ? 18.511 -4.026 -18.154 1.00 93.00 102 ASP A C 1
ATOM 811 O O . ASP A 1 102 ? 19.187 -3.076 -17.764 1.00 93.00 102 ASP A O 1
ATOM 815 N N . ALA A 1 103 ? 19.057 -5.031 -18.845 1.00 93.12 103 ALA A N 1
ATOM 816 C CA . ALA A 1 103 ? 20.470 -5.053 -19.209 1.00 93.12 103 ALA A CA 1
ATOM 817 C C . ALA A 1 103 ? 20.817 -3.889 -20.150 1.00 93.12 103 ALA A C 1
ATOM 819 O O . ALA A 1 103 ? 21.830 -3.223 -19.952 1.00 93.12 103 ALA A O 1
ATOM 820 N N . TYR A 1 104 ? 19.950 -3.608 -21.126 1.00 93.31 104 TYR A N 1
ATOM 821 C CA . TYR A 1 104 ? 20.130 -2.526 -22.090 1.00 93.31 104 TYR A CA 1
ATOM 822 C C . TYR A 1 104 ? 20.126 -1.155 -21.399 1.00 93.31 104 TYR A C 1
ATOM 824 O O . TYR A 1 104 ? 21.024 -0.346 -21.626 1.00 93.31 104 TYR A O 1
ATOM 832 N N . VAL A 1 105 ? 19.166 -0.903 -20.503 1.00 91.31 105 VAL A N 1
ATOM 833 C CA . VAL A 1 105 ? 19.078 0.337 -19.715 1.00 91.31 105 VAL A CA 1
ATOM 834 C C . VAL A 1 105 ? 20.270 0.482 -18.770 1.00 91.31 105 VAL A C 1
ATOM 836 O O . VAL A 1 105 ? 20.825 1.576 -18.660 1.00 91.31 105 VAL A O 1
ATOM 839 N N . ASN A 1 106 ? 20.719 -0.602 -18.134 1.00 91.88 106 ASN A N 1
ATOM 840 C CA . ASN A 1 106 ? 21.909 -0.579 -17.282 1.00 91.88 106 ASN A CA 1
ATOM 841 C C . ASN A 1 106 ? 23.166 -0.204 -18.074 1.00 91.88 106 ASN A C 1
ATOM 843 O O . ASN A 1 106 ? 23.941 0.637 -17.623 1.00 91.88 106 ASN A O 1
ATOM 847 N N . THR A 1 107 ? 23.347 -0.756 -19.276 1.00 90.38 107 THR A N 1
ATOM 848 C CA . THR A 1 107 ? 24.461 -0.382 -20.157 1.00 90.38 107 THR A CA 1
ATOM 849 C C . THR A 1 107 ? 24.357 1.070 -20.615 1.00 90.38 107 THR A C 1
ATOM 851 O O . THR A 1 107 ? 25.349 1.788 -20.565 1.00 90.38 107 THR A O 1
ATOM 854 N N . LEU A 1 108 ? 23.171 1.557 -20.994 1.00 88.69 108 LEU A N 1
ATOM 855 C CA . LEU A 1 108 ? 22.979 2.976 -21.322 1.00 88.69 108 LEU A CA 1
ATOM 856 C C . LEU A 1 108 ? 23.312 3.894 -20.140 1.00 88.69 108 LEU A C 1
ATOM 858 O O . LEU A 1 108 ? 23.949 4.932 -20.319 1.00 88.69 108 LEU A O 1
ATOM 862 N N . THR A 1 109 ? 22.901 3.497 -18.937 1.00 88.81 109 THR A N 1
ATOM 863 C CA . THR A 1 109 ? 23.182 4.223 -17.695 1.00 88.81 109 THR A CA 1
ATOM 864 C C . THR A 1 109 ? 24.681 4.254 -17.416 1.00 88.81 109 THR A C 1
ATOM 866 O O . THR A 1 109 ? 25.219 5.316 -17.105 1.00 88.81 109 THR A O 1
ATOM 869 N N . ASP A 1 110 ? 25.378 3.130 -17.595 1.00 89.12 110 ASP A N 1
ATOM 870 C CA . ASP A 1 110 ? 26.836 3.048 -17.482 1.00 89.12 110 ASP A CA 1
ATOM 871 C C . ASP A 1 110 ? 27.532 3.957 -18.503 1.00 89.12 110 ASP A C 1
ATOM 873 O O . ASP A 1 110 ? 28.351 4.792 -18.125 1.00 89.12 110 ASP A O 1
ATOM 877 N N . MET A 1 111 ? 27.137 3.886 -19.777 1.00 85.19 111 MET A N 1
ATOM 878 C CA . MET A 1 111 ? 27.681 4.733 -20.842 1.00 85.19 111 MET A CA 1
ATOM 879 C C . MET A 1 111 ? 27.482 6.227 -20.567 1.00 85.19 111 MET A C 1
ATOM 881 O O . MET A 1 111 ? 28.364 7.039 -20.853 1.00 85.19 111 MET A O 1
ATOM 885 N N . TYR A 1 112 ? 26.335 6.602 -19.995 1.00 81.94 112 TYR A N 1
ATOM 886 C CA . TYR A 1 112 ? 26.039 7.986 -19.639 1.00 81.94 112 TYR A CA 1
ATOM 887 C C . TYR A 1 112 ? 26.775 8.456 -18.376 1.00 81.94 112 TYR A C 1
ATOM 889 O O . TYR A 1 112 ? 27.108 9.637 -18.279 1.00 81.94 112 TYR A O 1
ATOM 897 N N . THR A 1 113 ? 27.033 7.564 -17.418 1.00 85.25 113 THR A N 1
ATOM 898 C CA . THR A 1 113 ? 27.694 7.894 -16.141 1.00 85.25 113 THR A CA 1
ATOM 899 C C . THR A 1 113 ? 29.219 7.901 -16.293 1.00 85.25 113 THR A C 1
ATOM 901 O O . THR A 1 113 ? 29.889 8.790 -15.773 1.00 85.25 113 THR A O 1
ATOM 904 N N . ASN A 1 114 ? 29.773 6.974 -17.077 1.00 85.62 114 ASN A N 1
ATOM 905 C CA . ASN A 1 114 ? 31.209 6.770 -17.274 1.00 85.62 114 ASN A CA 1
ATOM 906 C C . ASN A 1 114 ? 31.710 7.349 -18.611 1.00 85.62 114 ASN A C 1
ATOM 908 O O . ASN A 1 114 ? 32.473 6.710 -19.334 1.00 85.62 114 ASN A O 1
ATOM 912 N N . GLN A 1 115 ? 31.309 8.580 -18.952 1.00 75.19 115 GLN A N 1
ATOM 913 C CA . GLN A 1 115 ? 31.599 9.212 -20.257 1.00 75.19 115 GLN A CA 1
ATOM 914 C C . GLN A 1 115 ? 33.097 9.308 -20.584 1.00 75.19 115 GLN A C 1
ATOM 916 O O . GLN A 1 115 ? 33.479 9.305 -21.755 1.00 75.19 115 GLN A O 1
ATOM 921 N N . GLU A 1 116 ? 33.963 9.355 -19.567 1.00 76.88 116 GLU A N 1
ATOM 922 C CA . GLU A 1 116 ? 35.418 9.360 -19.750 1.00 76.88 116 GLU A CA 1
ATOM 923 C C . GLU A 1 116 ? 35.940 8.078 -20.419 1.00 76.88 116 GLU A C 1
ATOM 925 O O . GLU A 1 116 ? 36.931 8.127 -21.145 1.00 76.88 116 GLU A O 1
ATOM 930 N N . CYS A 1 117 ? 35.245 6.949 -20.257 1.00 74.50 117 CYS A N 1
ATOM 931 C CA . CYS A 1 117 ? 35.583 5.676 -20.894 1.00 74.50 117 CYS A CA 1
ATOM 932 C C . CYS A 1 117 ? 35.126 5.593 -22.364 1.00 74.50 117 CYS A C 1
ATOM 934 O O . CYS A 1 117 ? 35.605 4.738 -23.107 1.00 74.50 117 CYS A O 1
ATOM 936 N N . TYR A 1 118 ? 34.253 6.504 -22.814 1.00 74.94 118 TYR A N 1
ATOM 937 C CA . TYR A 1 118 ? 33.628 6.502 -24.145 1.00 74.94 118 TYR A CA 1
ATOM 938 C C . TYR A 1 118 ? 34.059 7.720 -24.994 1.00 74.94 118 TYR A C 1
ATOM 940 O O . TYR A 1 118 ? 33.265 8.329 -25.705 1.00 74.94 118 TYR A O 1
ATOM 948 N N . GLN A 1 119 ? 35.345 8.092 -24.923 1.00 72.31 119 GLN A N 1
ATOM 949 C CA . GLN A 1 119 ? 35.917 9.290 -25.568 1.00 72.31 119 GLN A CA 1
ATOM 950 C C . GLN A 1 119 ? 36.117 9.192 -27.094 1.00 72.31 119 GLN A C 1
ATOM 952 O O . GLN A 1 119 ? 36.369 10.223 -27.732 1.00 72.31 119 GLN A O 1
ATOM 957 N N . ASN A 1 120 ? 36.056 7.992 -27.684 1.00 80.50 120 ASN A N 1
ATOM 958 C CA . ASN A 1 120 ? 36.256 7.809 -29.125 1.00 80.50 120 ASN A CA 1
ATOM 959 C C . ASN A 1 120 ? 35.132 8.504 -29.937 1.00 80.50 120 ASN A C 1
ATOM 961 O O . ASN A 1 120 ? 34.019 8.686 -29.439 1.00 80.50 120 ASN A O 1
ATOM 965 N N . PRO A 1 121 ? 35.402 8.906 -31.193 1.00 79.06 121 PRO A N 1
ATOM 966 C CA . PRO A 1 121 ? 34.413 9.599 -32.023 1.00 79.06 121 PRO A CA 1
ATOM 967 C C . PRO A 1 121 ? 33.126 8.786 -32.222 1.00 79.06 121 PRO A C 1
ATOM 969 O O . PRO A 1 121 ? 32.034 9.323 -32.091 1.00 79.06 121 PRO A O 1
ATOM 972 N N . GLU A 1 122 ? 33.256 7.473 -32.428 1.00 79.38 122 GLU A N 1
ATOM 973 C CA . GLU A 1 122 ? 32.120 6.575 -32.663 1.00 79.38 122 GLU A CA 1
ATOM 974 C C . GLU A 1 122 ? 31.185 6.454 -31.446 1.00 79.38 122 GLU A C 1
ATOM 976 O O . GLU A 1 122 ? 29.966 6.500 -31.613 1.00 79.38 122 GLU A O 1
ATOM 981 N N . ASN A 1 123 ? 31.710 6.366 -30.213 1.00 81.38 123 ASN A N 1
ATOM 982 C CA . ASN A 1 123 ? 30.835 6.302 -29.035 1.00 81.38 123 ASN A CA 1
ATOM 983 C C . ASN A 1 123 ? 30.236 7.674 -28.698 1.00 81.38 123 ASN A C 1
ATOM 985 O O . ASN A 1 123 ? 29.145 7.726 -28.133 1.00 81.38 123 ASN A O 1
ATOM 989 N N . LYS A 1 124 ? 30.894 8.782 -29.074 1.00 81.69 124 LYS A N 1
ATOM 990 C CA . LYS A 1 124 ? 30.310 10.130 -28.963 1.00 81.69 124 LYS A CA 1
ATOM 991 C C . LYS A 1 124 ? 29.096 10.300 -29.877 1.00 81.69 124 LYS A C 1
ATOM 993 O O . LYS A 1 124 ? 28.061 10.767 -29.406 1.00 81.69 124 LYS A O 1
ATOM 998 N N . ASP A 1 125 ? 29.194 9.870 -31.133 1.00 85.12 125 ASP A N 1
ATOM 999 C CA . ASP A 1 125 ? 28.077 9.925 -32.086 1.00 85.12 125 ASP A CA 1
ATOM 1000 C C . ASP A 1 125 ? 26.916 9.013 -31.652 1.00 85.12 125 ASP A C 1
ATOM 1002 O O . ASP A 1 125 ? 25.740 9.386 -31.742 1.00 85.12 125 ASP A O 1
ATOM 1006 N N . LEU A 1 126 ? 27.238 7.836 -31.104 1.00 87.50 126 LEU A N 1
ATOM 1007 C CA . LEU A 1 126 ? 26.261 6.920 -30.515 1.00 87.50 126 LEU A CA 1
ATOM 1008 C C . LEU A 1 126 ? 25.547 7.543 -29.303 1.00 87.50 126 LEU A C 1
ATOM 1010 O O . LEU A 1 126 ? 24.319 7.503 -29.232 1.00 87.50 126 LEU A O 1
ATOM 1014 N N . LEU A 1 127 ? 26.284 8.159 -28.374 1.00 86.06 127 LEU A N 1
ATOM 1015 C CA . LEU A 1 127 ? 25.722 8.840 -27.201 1.00 86.06 127 LEU A CA 1
ATOM 1016 C C . LEU A 1 127 ? 24.802 10.005 -27.592 1.00 86.06 127 LEU A C 1
ATOM 1018 O O . LEU A 1 127 ? 23.747 10.177 -26.982 1.00 86.06 127 LEU A O 1
ATOM 1022 N N . GLU A 1 128 ? 25.155 10.790 -28.612 1.00 86.50 128 GLU A N 1
ATOM 1023 C CA . GLU A 1 128 ? 24.275 11.848 -29.124 1.00 86.50 128 GLU A CA 1
ATOM 1024 C C . GLU A 1 128 ? 23.017 11.282 -29.797 1.00 86.50 128 GLU A C 1
ATOM 1026 O O . GLU A 1 128 ? 21.916 11.781 -29.553 1.00 86.50 128 GLU A O 1
ATOM 1031 N N . SER A 1 129 ? 23.144 10.187 -30.552 1.00 87.06 129 SER A N 1
ATOM 1032 C CA . SER A 1 129 ? 21.999 9.487 -31.153 1.00 87.06 129 SER A CA 1
ATOM 1033 C C . SER A 1 129 ? 21.033 8.955 -30.087 1.00 87.06 129 SER A C 1
ATOM 1035 O O . SER A 1 129 ? 19.819 9.122 -30.206 1.00 87.06 129 SER A O 1
ATOM 1037 N N . ILE A 1 130 ? 21.565 8.386 -29.000 1.00 87.62 130 ILE A N 1
ATOM 1038 C CA . ILE A 1 130 ? 20.795 7.942 -27.829 1.00 87.62 130 ILE A CA 1
ATOM 1039 C C . ILE A 1 130 ? 20.076 9.124 -27.172 1.00 87.62 130 ILE A C 1
ATOM 1041 O O . ILE A 1 130 ? 18.866 9.063 -26.954 1.00 87.62 130 ILE A O 1
ATOM 1045 N N . LYS A 1 131 ? 20.779 10.229 -26.897 1.00 85.69 131 LYS A N 1
ATOM 1046 C CA . LYS A 1 131 ? 20.162 11.434 -26.317 1.00 85.69 131 LYS A CA 1
ATOM 1047 C C . LYS A 1 131 ? 19.039 11.970 -27.199 1.00 85.69 131 LYS A C 1
ATOM 1049 O O . LYS A 1 131 ? 18.009 12.392 -26.680 1.00 85.69 131 LYS A O 1
ATOM 1054 N N . GLN A 1 132 ? 19.221 11.979 -28.518 1.00 85.81 132 GLN A N 1
ATOM 1055 C CA . GLN A 1 132 ? 18.204 12.455 -29.450 1.00 85.81 132 GLN A CA 1
ATOM 1056 C C . GLN A 1 132 ? 16.978 11.536 -29.485 1.00 85.81 132 GLN A C 1
ATOM 1058 O O . GLN A 1 132 ? 15.858 12.041 -29.484 1.00 85.81 132 GLN A O 1
ATOM 1063 N N . ALA A 1 133 ? 17.177 10.217 -29.457 1.00 85.56 133 ALA A N 1
ATOM 1064 C CA . ALA A 1 133 ? 16.090 9.243 -29.399 1.00 85.56 133 ALA A CA 1
ATOM 1065 C C . ALA A 1 133 ? 15.265 9.366 -28.106 1.00 85.56 133 ALA A C 1
ATOM 1067 O O . ALA A 1 133 ? 14.040 9.274 -28.136 1.00 85.56 133 ALA A O 1
ATOM 1068 N N . ILE A 1 134 ? 15.921 9.640 -26.976 1.00 82.31 134 ILE A N 1
ATOM 1069 C CA . ILE A 1 134 ? 15.259 9.758 -25.668 1.00 82.31 134 ILE A CA 1
ATOM 1070 C C . ILE A 1 134 ? 14.580 11.128 -25.490 1.00 82.31 134 ILE A C 1
ATOM 1072 O O . ILE A 1 134 ? 13.550 11.213 -24.830 1.00 82.31 134 ILE A O 1
ATOM 1076 N N . LYS A 1 135 ? 15.075 12.199 -26.132 1.00 78.94 135 LYS A N 1
ATOM 1077 C CA . LYS A 1 135 ? 14.456 13.545 -26.090 1.00 78.94 135 LYS A CA 1
ATOM 1078 C C . LYS A 1 135 ? 13.002 13.588 -26.581 1.00 78.94 135 LYS A C 1
ATOM 1080 O O . LYS A 1 135 ? 12.304 14.550 -26.274 1.00 78.94 135 LYS A O 1
ATOM 1085 N N . GLY A 1 136 ? 12.567 12.603 -27.368 1.00 68.25 136 GLY A N 1
ATOM 1086 C CA . GLY A 1 136 ? 11.192 12.496 -27.866 1.00 68.25 136 GLY A CA 1
ATOM 1087 C C . GLY A 1 136 ? 10.209 11.835 -26.895 1.00 68.25 136 GLY A C 1
ATOM 1088 O O . GLY A 1 136 ? 9.010 11.855 -27.158 1.00 68.25 136 GLY A O 1
ATOM 1089 N N . ILE A 1 137 ? 10.692 11.258 -25.792 1.00 77.25 137 ILE A N 1
ATOM 1090 C CA . ILE A 1 137 ? 9.850 10.604 -24.789 1.00 77.25 137 ILE A CA 1
ATOM 1091 C C . ILE A 1 137 ? 9.244 11.697 -23.904 1.00 77.25 137 ILE A C 1
ATOM 1093 O O . ILE A 1 137 ? 9.942 12.314 -23.101 1.00 77.25 137 ILE A O 1
ATOM 1097 N N . GLN A 1 138 ? 7.955 11.973 -24.094 1.00 61.50 138 GLN A N 1
ATOM 1098 C CA . GLN A 1 138 ? 7.178 12.795 -23.168 1.00 61.50 138 GLN A CA 1
ATOM 1099 C C . GLN A 1 138 ? 6.700 11.901 -22.020 1.00 61.50 138 GLN A C 1
ATOM 1101 O O . GLN A 1 138 ? 6.123 10.845 -22.277 1.00 61.50 138 GLN A O 1
ATOM 1106 N N . VAL A 1 139 ? 6.995 12.326 -20.790 1.00 57.97 139 VAL A N 1
ATOM 1107 C CA . VAL A 1 139 ? 6.487 11.748 -19.536 1.00 57.97 139 VAL A CA 1
ATOM 1108 C C . VAL A 1 139 ? 5.297 12.581 -19.089 1.00 57.97 139 VAL A C 1
ATOM 1110 O O . VAL A 1 139 ? 5.443 13.828 -19.109 1.00 57.97 139 VAL A O 1
#

Radius of gyration: 43.11 Å; chains: 1; bounding box: 89×33×116 Å

Sequence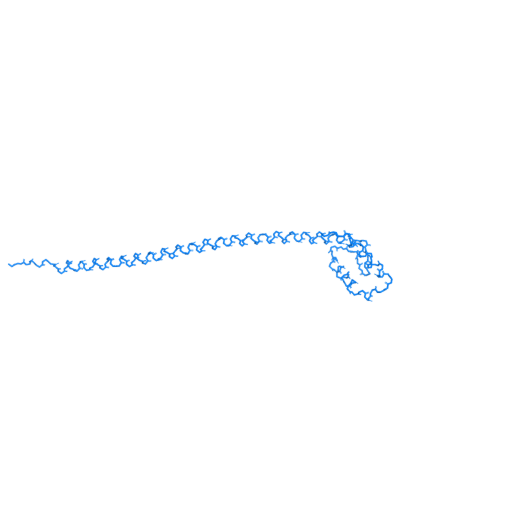 (139 aa):
MLNAKFKTSDVLENDEEIKQLNNEISELNESNSEMEAAMVKLQSQISSMEKNLKTIEEENKMIEEQNEALFLELSGLSQTLIQSLANIRLPHMEPISEQNFDAYVNTLTDMYTNQECYQNPENKDLLESIKQAIK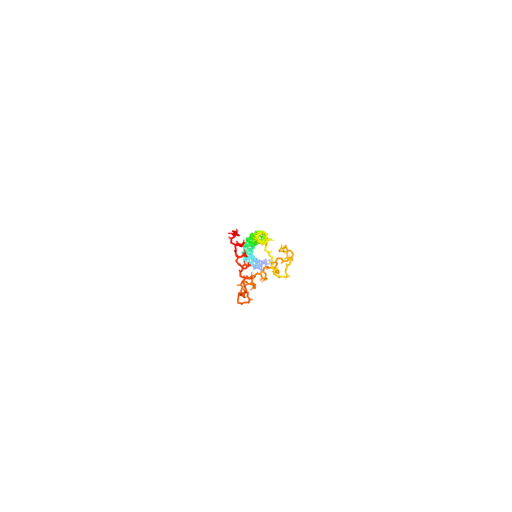GIQV

Secondary structure (DSSP, 8-state):
-------HHHHHHHHHHHHHHHHHHHHHHHHHHHHHHHHHHHHHHHHHHHHHHHHHHHHHHHHHHHHHHHHHHHHHHHHHHHHHHTT---TT-PPP-TTTHHHHHHHHHHHHH-GGGG-SHHHHHHHHHHHHHHTT---

Foldseek 3Di:
DDDPVPPPVVVVVVVVVVVVVVVVVVVVVVVVVVVVVVVVVVVVVVVVVVVVVVVVVVVVVVVVVVVVVVVVVVVVLLVLLLVLCQPADDPPDDGDDPVCSVVVVVVLVCCVVPVVVQPDPVSVVSNVSSVVSCVPDDD

Organism: Crotalus adamanteus (NCBI:txid8729)